Protein AF-A0A8T9QAG8-F1 (afdb_monomer)

Foldseek 3Di:
DDPPPVNVLVVLLVLLVVLVVVLCCQLPPVDPDDPSVVSCVVSVVSVVSSVVSVVVSVVVVVVVVVVVVVVCVVVVPPPPPPPPDPDDDDDDDD

Radius of gyration: 28.61 Å; Cα contacts (8 Å, |Δi|>4): 37; chains: 1; bounding box: 42×33×96 Å

pLDDT: mean 70.95, std 11.38, range [47.56, 89.25]

Solvent-accessible surface area (backbone atoms only — not comparable to full-atom values): 5561 Å² total; per-residue (Å²): 133,87,78,53,74,68,59,54,47,54,52,38,48,52,50,18,52,52,37,37,53,50,35,50,44,50,44,64,63,76,40,65,83,84,52,67,68,62,41,47,59,73,43,40,62,38,47,51,50,14,49,48,30,49,50,51,51,50,49,55,55,48,50,51,51,51,53,49,52,54,48,48,65,71,64,48,76,75,73,77,78,78,85,67,76,83,73,84,80,81,77,86,86,130

Structure (mmCIF, N/CA/C/O backbone):
data_AF-A0A8T9QAG8-F1
#
_entry.id   AF-A0A8T9QAG8-F1
#
loop_
_atom_site.group_PDB
_atom_site.id
_atom_site.type_symbol
_atom_site.label_atom_id
_atom_site.label_alt_id
_atom_site.label_comp_id
_atom_site.label_asym_id
_atom_site.label_entity_id
_atom_site.label_seq_id
_atom_site.pdbx_PDB_ins_code
_atom_site.Cartn_x
_atom_site.Cartn_y
_atom_site.Cartn_z
_atom_site.occupancy
_atom_site.B_iso_or_equiv
_atom_site.auth_seq_id
_atom_site.auth_comp_id
_atom_site.auth_asym_id
_atom_site.auth_atom_id
_atom_site.pdbx_PDB_model_num
ATOM 1 N N . MET A 1 1 ? -22.661 12.334 1.737 1.00 47.56 1 MET A N 1
ATOM 2 C CA . MET A 1 1 ? -22.414 10.877 1.656 1.00 47.56 1 MET A CA 1
ATOM 3 C C . MET A 1 1 ? -21.272 10.539 2.606 1.00 47.56 1 MET A C 1
ATOM 5 O O . MET A 1 1 ? -20.177 11.044 2.402 1.00 47.56 1 MET A O 1
ATOM 9 N N . ARG A 1 2 ? -21.522 9.800 3.695 1.00 57.06 2 ARG A N 1
ATOM 10 C CA . ARG A 1 2 ? -20.451 9.336 4.596 1.00 57.06 2 ARG A CA 1
ATOM 11 C C . ARG A 1 2 ? -19.892 8.058 3.982 1.00 57.06 2 ARG A C 1
ATOM 13 O O . ARG A 1 2 ? -20.609 7.073 3.908 1.00 57.06 2 ARG A O 1
ATOM 20 N N . ILE A 1 3 ? -18.672 8.115 3.461 1.00 64.94 3 ILE A N 1
ATOM 21 C CA . ILE A 1 3 ? -18.001 6.940 2.898 1.00 64.94 3 ILE A CA 1
ATOM 22 C C . ILE A 1 3 ? -17.641 6.021 4.063 1.00 64.94 3 ILE A C 1
ATOM 24 O O . ILE A 1 3 ? -16.966 6.453 5.001 1.00 64.94 3 ILE A O 1
ATOM 28 N N . ASP A 1 4 ? -18.098 4.771 4.012 1.00 75.19 4 ASP A N 1
ATOM 29 C CA . ASP A 1 4 ? -17.764 3.786 5.030 1.00 75.19 4 ASP A CA 1
ATOM 30 C C . ASP A 1 4 ? -16.243 3.563 5.082 1.00 75.19 4 ASP A C 1
ATOM 32 O O . ASP A 1 4 ? -15.602 3.337 4.046 1.00 75.19 4 ASP A O 1
ATOM 36 N N . PRO A 1 5 ? -15.631 3.584 6.278 1.00 69.69 5 PRO A N 1
ATOM 37 C CA . PRO A 1 5 ? -14.185 3.431 6.426 1.00 69.69 5 PRO A CA 1
ATOM 38 C C . PRO A 1 5 ? -13.672 2.066 5.938 1.00 69.69 5 PRO A C 1
ATOM 40 O O . PRO A 1 5 ? -12.488 1.929 5.629 1.00 69.69 5 PRO A O 1
ATOM 43 N N . SER A 1 6 ? -14.545 1.059 5.836 1.00 71.75 6 SER A N 1
ATOM 44 C CA . SER A 1 6 ? -14.250 -0.239 5.220 1.00 71.75 6 SER A CA 1
ATOM 45 C C . SER A 1 6 ? -14.117 -0.142 3.696 1.00 71.75 6 SER A C 1
ATOM 47 O O . SER A 1 6 ? -13.147 -0.654 3.143 1.00 71.75 6 SER A O 1
ATOM 49 N N . MET A 1 7 ? -15.030 0.565 3.021 1.00 77.94 7 MET A N 1
ATOM 50 C CA . MET A 1 7 ? -14.990 0.770 1.568 1.00 77.94 7 MET A CA 1
ATOM 51 C C . MET A 1 7 ? -13.758 1.571 1.145 1.00 77.94 7 MET A C 1
ATOM 53 O O . MET A 1 7 ? -13.076 1.205 0.189 1.00 77.94 7 MET A O 1
ATOM 57 N N . TRP A 1 8 ? -13.410 2.612 1.907 1.00 78.88 8 TRP A N 1
ATOM 58 C CA . TRP A 1 8 ? -12.210 3.415 1.661 1.00 78.88 8 TRP A CA 1
ATOM 59 C C . TRP A 1 8 ? -10.921 2.580 1.686 1.00 78.88 8 TRP A C 1
ATOM 61 O O . TRP A 1 8 ? -10.022 2.784 0.872 1.00 78.88 8 TRP A O 1
ATOM 71 N N . ARG A 1 9 ? -10.836 1.587 2.579 1.00 77.44 9 ARG A N 1
ATOM 72 C CA . ARG A 1 9 ? -9.679 0.681 2.660 1.00 77.44 9 ARG A CA 1
ATOM 73 C C . ARG A 1 9 ? -9.557 -0.234 1.456 1.00 77.44 9 ARG A C 1
ATOM 75 O O . ARG A 1 9 ? -8.443 -0.447 0.989 1.00 77.44 9 ARG A O 1
ATOM 82 N N . THR A 1 10 ? -10.675 -0.759 0.963 1.00 83.12 10 THR A N 1
ATOM 83 C CA . THR A 1 10 ? -10.691 -1.593 -0.244 1.00 83.12 10 THR A CA 1
ATOM 84 C C . THR A 1 10 ? -10.233 -0.787 -1.454 1.00 83.12 10 THR A C 1
ATOM 86 O O . THR A 1 10 ? -9.406 -1.259 -2.228 1.00 83.12 10 THR A O 1
ATOM 89 N N . ILE A 1 11 ? -10.701 0.459 -1.566 1.00 84.75 11 ILE A N 1
ATOM 90 C CA . ILE A 1 11 ? -10.301 1.381 -2.632 1.00 84.75 11 ILE A CA 1
ATOM 91 C C . ILE A 1 11 ? -8.801 1.689 -2.548 1.00 84.75 11 ILE A C 1
ATOM 93 O O . ILE A 1 11 ? -8.102 1.542 -3.544 1.00 84.75 11 ILE A O 1
ATOM 97 N N . LEU A 1 12 ? -8.281 2.032 -1.364 1.00 82.75 12 LEU A N 1
ATOM 98 C CA . LEU A 1 12 ? -6.848 2.272 -1.141 1.00 82.75 12 LEU A CA 1
ATOM 99 C C . LEU A 1 12 ? -5.981 1.058 -1.469 1.00 82.75 12 LEU A C 1
ATOM 101 O O . LEU A 1 12 ? -4.921 1.197 -2.075 1.00 82.75 12 LEU A O 1
ATOM 105 N N . PHE A 1 13 ? -6.424 -0.132 -1.064 1.00 82.50 13 PHE A N 1
ATOM 106 C CA . PHE A 1 13 ? -5.714 -1.368 -1.360 1.00 82.50 13 PHE A CA 1
ATOM 107 C C . PHE A 1 13 ? -5.692 -1.638 -2.868 1.00 82.50 13 PHE A C 1
ATOM 109 O O . PHE A 1 13 ? -4.625 -1.876 -3.430 1.00 82.50 13 PHE A O 1
ATOM 116 N N . SER A 1 14 ? -6.843 -1.525 -3.536 1.00 85.44 14 SER A N 1
ATOM 117 C CA . SER A 1 14 ? -6.951 -1.710 -4.985 1.00 85.44 14 SER A CA 1
ATOM 118 C C . SER A 1 14 ? -6.104 -0.694 -5.753 1.00 85.44 14 SER A C 1
ATOM 120 O O . SER A 1 14 ? -5.384 -1.074 -6.671 1.00 85.44 14 SER A O 1
ATOM 122 N N . LEU A 1 15 ? -6.129 0.583 -5.359 1.00 84.38 15 LEU A N 1
ATOM 123 C CA . LEU A 1 15 ? -5.287 1.631 -5.943 1.00 84.38 15 LEU A CA 1
ATOM 124 C C . LEU A 1 15 ? -3.799 1.337 -5.747 1.00 84.38 15 LEU A C 1
ATOM 126 O O . LEU A 1 15 ? -3.031 1.450 -6.700 1.00 84.38 15 LEU A O 1
ATOM 130 N N . GLY A 1 16 ? -3.388 0.915 -4.549 1.00 83.69 16 GLY A N 1
ATOM 131 C CA . GLY A 1 16 ? -1.998 0.555 -4.260 1.00 83.69 16 GLY A CA 1
ATOM 132 C C . GLY A 1 16 ? -1.492 -0.621 -5.100 1.00 83.69 16 GLY A C 1
ATOM 133 O O . GLY A 1 16 ? -0.358 -0.584 -5.575 1.00 83.69 16 GLY A O 1
ATOM 134 N N . VAL A 1 17 ? -2.335 -1.635 -5.326 1.00 85.69 17 VAL A N 1
ATOM 135 C CA . VAL A 1 17 ? -2.007 -2.791 -6.178 1.00 85.69 17 VAL A CA 1
ATOM 136 C C . VAL A 1 17 ? -1.961 -2.398 -7.654 1.00 85.69 17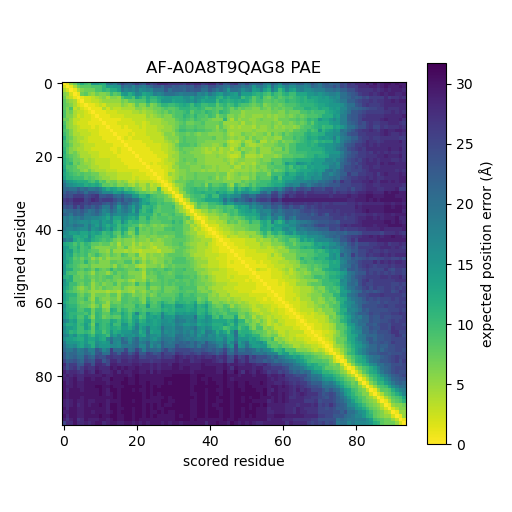 VAL A C 1
ATOM 138 O O . VAL A 1 17 ? -1.001 -2.733 -8.340 1.00 85.69 17 VAL A O 1
ATOM 141 N N . VAL A 1 18 ? -2.950 -1.655 -8.152 1.00 89.25 18 VAL A N 1
ATOM 142 C CA . VAL A 1 18 ? -2.993 -1.240 -9.563 1.00 89.25 18 VAL A CA 1
ATOM 143 C C . VAL A 1 18 ? -1.816 -0.324 -9.901 1.00 89.25 18 VAL A C 1
ATOM 145 O O . VAL A 1 18 ? -1.126 -0.556 -10.890 1.00 89.25 18 VAL A O 1
ATOM 148 N N . THR A 1 19 ? -1.522 0.667 -9.054 1.00 84.12 19 THR A N 1
ATOM 149 C CA . THR A 1 19 ? -0.361 1.557 -9.248 1.00 84.12 19 THR A CA 1
ATOM 150 C C . THR A 1 19 ? 0.968 0.808 -9.173 1.00 84.12 19 THR A C 1
ATOM 152 O O . THR A 1 19 ? 1.879 1.133 -9.931 1.00 84.12 19 THR A O 1
ATOM 155 N N . PHE A 1 20 ? 1.070 -0.235 -8.340 1.00 83.25 20 PHE A N 1
ATOM 156 C CA . PHE A 1 20 ? 2.236 -1.121 -8.323 1.00 83.25 20 PHE A CA 1
ATOM 157 C C . PHE A 1 20 ? 2.409 -1.858 -9.651 1.00 83.25 20 PHE A C 1
ATOM 159 O O . PHE A 1 20 ? 3.483 -1.814 -10.239 1.00 83.25 20 PHE A O 1
ATOM 166 N N . VAL A 1 21 ? 1.349 -2.510 -10.139 1.00 86.19 21 VAL A N 1
ATOM 167 C CA . VAL A 1 21 ? 1.385 -3.285 -11.388 1.00 86.19 21 VAL A CA 1
ATOM 168 C C . VAL A 1 21 ? 1.729 -2.385 -12.574 1.00 86.19 21 VAL A C 1
ATOM 170 O O . VAL A 1 21 ? 2.578 -2.753 -13.381 1.00 86.19 21 VAL A O 1
ATOM 173 N N . ILE A 1 22 ? 1.141 -1.186 -12.646 1.00 84.31 22 ILE A N 1
ATOM 174 C CA . ILE A 1 22 ? 1.467 -0.189 -13.676 1.00 84.31 22 ILE A CA 1
ATOM 175 C C . ILE A 1 22 ? 2.932 0.242 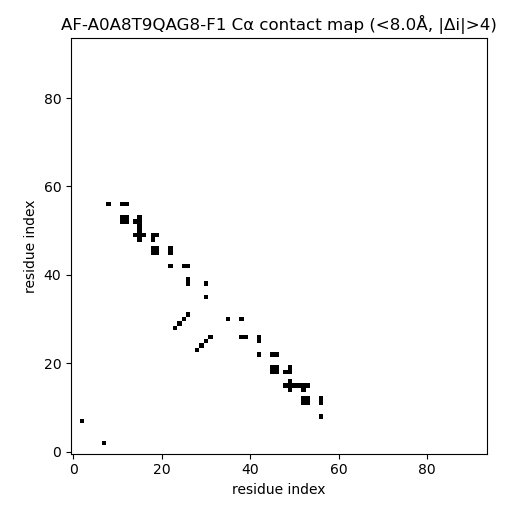-13.560 1.00 84.31 22 ILE A C 1
ATOM 177 O O . ILE A 1 22 ? 3.639 0.255 -14.563 1.00 84.31 22 ILE A O 1
ATOM 181 N N . GLY A 1 23 ? 3.414 0.547 -12.351 1.00 79.19 23 GLY A N 1
ATOM 182 C CA . GLY A 1 23 ? 4.808 0.931 -12.122 1.00 79.19 23 GLY A CA 1
ATOM 183 C C . GLY A 1 23 ? 5.796 -0.157 -12.546 1.00 79.19 23 GLY A C 1
ATOM 184 O O . GLY A 1 23 ? 6.778 0.142 -13.226 1.00 79.19 23 GLY A O 1
ATOM 185 N N . VAL A 1 24 ? 5.511 -1.420 -12.211 1.00 81.00 24 VAL A N 1
ATOM 186 C CA . VAL A 1 24 ? 6.299 -2.596 -12.620 1.00 81.00 24 VAL A CA 1
ATOM 187 C C . VAL A 1 24 ? 6.264 -2.778 -14.135 1.00 81.00 24 VAL A C 1
ATOM 189 O O . VAL A 1 24 ? 7.308 -2.982 -14.745 1.00 81.00 24 VAL A O 1
ATOM 192 N N . TYR A 1 25 ? 5.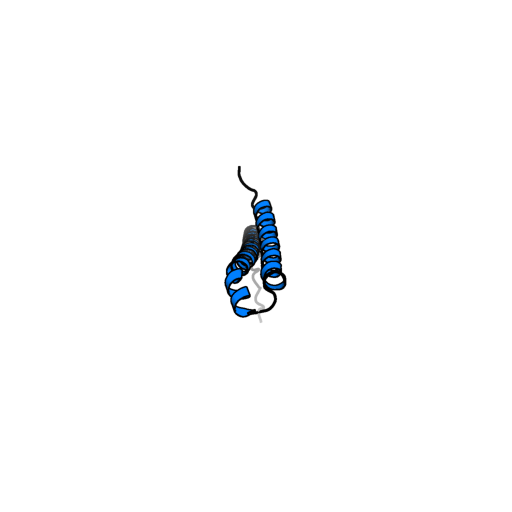096 -2.656 -14.763 1.00 79.88 25 TYR A N 1
ATOM 193 C CA . TYR A 1 25 ? 4.968 -2.764 -16.214 1.00 79.88 25 TYR A CA 1
ATOM 194 C C . TYR A 1 25 ? 5.754 -1.661 -16.938 1.00 79.88 25 TYR A C 1
ATOM 196 O O . TYR A 1 25 ? 6.534 -1.947 -17.843 1.00 79.88 25 TYR A O 1
ATOM 204 N N . GLN A 1 26 ? 5.639 -0.409 -16.492 1.00 74.56 26 GLN A N 1
ATOM 205 C CA . GLN A 1 26 ? 6.385 0.704 -17.080 1.00 74.56 26 GLN A CA 1
ATOM 206 C C . GLN A 1 26 ? 7.897 0.563 -16.888 1.00 74.56 26 GLN A C 1
ATOM 208 O O . GLN A 1 26 ? 8.662 0.912 -17.784 1.00 74.56 26 GLN A O 1
ATOM 213 N N . THR A 1 27 ? 8.359 0.058 -15.742 1.00 72.12 27 THR A N 1
ATOM 214 C CA . THR A 1 27 ? 9.801 -0.130 -15.504 1.00 72.12 27 THR A CA 1
ATOM 215 C C . THR A 1 27 ? 10.377 -1.347 -16.212 1.00 72.12 27 THR A C 1
ATOM 217 O O . THR A 1 27 ? 11.488 -1.252 -16.724 1.00 72.12 27 THR A O 1
ATOM 220 N N . LEU A 1 28 ? 9.649 -2.464 -16.265 1.00 70.56 28 LEU A N 1
ATOM 221 C CA . LEU A 1 28 ? 10.160 -3.720 -16.815 1.00 70.56 28 LEU A CA 1
ATOM 222 C C . LEU A 1 28 ? 9.849 -3.940 -18.288 1.00 70.56 28 LEU A C 1
A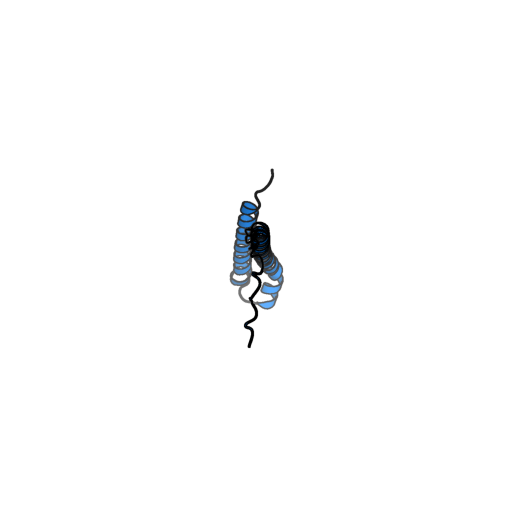TOM 224 O O . LEU A 1 28 ? 10.599 -4.663 -18.924 1.00 70.56 28 LEU A O 1
ATOM 228 N N . VAL A 1 29 ? 8.749 -3.406 -18.820 1.00 70.00 29 VAL A N 1
ATOM 229 C CA . VAL A 1 29 ? 8.308 -3.678 -20.199 1.00 70.00 29 VAL A CA 1
ATOM 230 C C . VAL A 1 29 ? 8.593 -2.477 -21.086 1.00 70.00 29 VAL A C 1
ATOM 232 O O . VAL A 1 29 ? 9.300 -2.608 -22.082 1.00 70.00 29 VAL A O 1
ATOM 235 N N . GLU A 1 30 ? 8.100 -1.305 -20.688 1.00 62.66 30 GLU A N 1
ATOM 236 C CA . GLU A 1 30 ? 8.147 -0.092 -21.513 1.00 62.66 30 GLU A CA 1
ATOM 237 C C . GLU A 1 30 ? 9.536 0.574 -21.530 1.00 62.66 30 GLU A C 1
ATOM 239 O O . GLU A 1 30 ? 9.880 1.256 -22.490 1.00 62.66 30 GLU A O 1
ATOM 244 N N . ASN A 1 31 ? 10.368 0.326 -20.509 1.00 59.69 31 ASN A N 1
ATOM 245 C CA . ASN A 1 31 ? 11.721 0.889 -20.387 1.00 59.69 31 ASN A CA 1
ATOM 246 C C . ASN A 1 31 ? 12.880 -0.131 -20.549 1.00 59.69 31 ASN A C 1
ATOM 248 O O . ASN A 1 31 ? 14.019 0.147 -20.166 1.00 59.69 31 ASN A O 1
ATOM 252 N N . ASN A 1 32 ? 12.645 -1.299 -21.157 1.00 55.12 32 ASN A N 1
ATOM 253 C CA . ASN A 1 32 ? 13.737 -2.200 -21.572 1.00 55.12 32 ASN A CA 1
ATOM 254 C C . ASN A 1 32 ? 14.720 -1.495 -22.537 1.00 55.12 32 ASN A C 1
ATOM 256 O O . ASN A 1 32 ? 14.274 -0.825 -23.466 1.00 55.12 32 ASN A O 1
ATOM 260 N N . PRO A 1 33 ? 16.039 -1.770 -22.537 1.00 55.16 33 PRO A N 1
ATOM 261 C CA . PRO A 1 33 ? 17.001 -1.989 -21.462 1.00 55.16 33 PRO A CA 1
ATOM 262 C C . PRO A 1 33 ? 18.249 -1.095 -21.700 1.00 55.16 33 PRO A C 1
ATOM 264 O O . PRO A 1 33 ? 19.374 -1.586 -21.723 1.00 55.16 33 PRO A O 1
ATOM 267 N N . LYS A 1 34 ? 18.082 0.206 -21.989 1.00 56.47 34 LYS A N 1
ATOM 268 C CA . LYS A 1 34 ? 19.236 1.084 -22.298 1.00 56.47 34 LYS A CA 1
ATOM 269 C C . LYS A 1 34 ? 19.828 1.767 -21.066 1.00 56.47 34 LYS A C 1
ATOM 271 O O . LYS A 1 34 ? 21.043 1.907 -21.002 1.00 56.47 34 LYS A O 1
ATOM 276 N N . VAL A 1 35 ? 19.005 2.132 -20.077 1.00 61.69 35 VAL A N 1
ATOM 277 C CA . VAL A 1 35 ? 19.470 2.681 -18.791 1.00 61.69 35 VAL A CA 1
ATOM 278 C C . VAL A 1 35 ? 18.478 2.307 -17.670 1.00 61.69 35 VAL A C 1
ATOM 280 O O . VAL A 1 35 ? 17.463 2.986 -17.479 1.00 61.69 35 VAL A O 1
ATOM 283 N N . PRO A 1 36 ? 18.714 1.216 -16.918 1.00 61.34 36 PRO A N 1
ATOM 284 C CA . PRO A 1 36 ? 17.783 0.758 -15.882 1.00 61.34 36 PRO A CA 1
ATOM 285 C C . PRO A 1 36 ? 17.649 1.751 -14.718 1.00 61.34 36 PRO A C 1
ATOM 287 O O . PRO A 1 36 ? 16.566 1.888 -14.155 1.00 61.34 36 PRO A O 1
ATOM 290 N N . ALA A 1 37 ? 18.712 2.494 -14.393 1.00 63.16 37 ALA A N 1
ATOM 291 C CA . ALA A 1 37 ? 18.706 3.464 -13.299 1.00 63.16 37 ALA A CA 1
ATOM 292 C C . ALA A 1 37 ? 17.769 4.658 -13.565 1.00 63.16 37 ALA A C 1
ATOM 294 O O . ALA A 1 37 ? 16.963 5.001 -12.705 1.00 63.16 37 ALA A O 1
ATOM 295 N N . GLU A 1 38 ? 17.805 5.243 -14.766 1.00 65.12 38 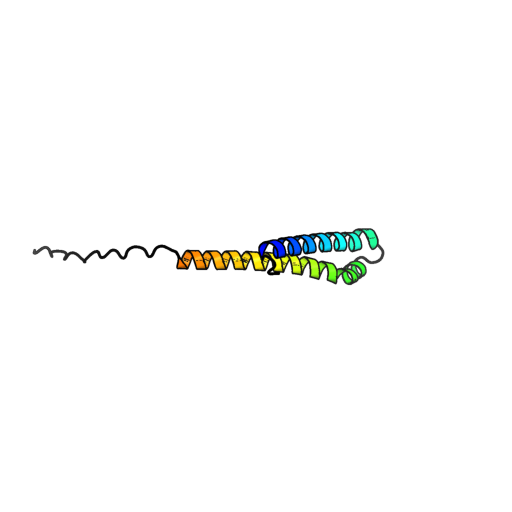GLU A N 1
ATOM 296 C CA . GLU A 1 38 ? 16.968 6.408 -15.101 1.00 65.12 38 GLU A CA 1
ATOM 297 C C . GLU A 1 38 ? 15.484 6.058 -15.222 1.00 65.12 38 GLU A C 1
ATOM 299 O O . GLU A 1 38 ? 14.607 6.824 -14.819 1.00 65.12 38 GLU A O 1
ATOM 304 N N . SER A 1 39 ? 15.204 4.860 -15.728 1.00 61.31 39 SER A N 1
ATOM 305 C CA . SER A 1 39 ? 13.852 4.322 -15.870 1.00 61.31 39 SER A CA 1
ATOM 306 C C . SER A 1 39 ? 13.188 4.111 -14.510 1.00 61.31 39 SER A C 1
ATOM 308 O O . SER A 1 39 ? 12.021 4.454 -14.304 1.00 61.31 39 SER A O 1
ATOM 310 N N . LEU A 1 40 ? 13.965 3.594 -13.552 1.00 65.81 40 LEU A N 1
ATOM 311 C CA . LEU A 1 40 ? 13.545 3.453 -12.165 1.00 65.81 40 LEU A CA 1
ATOM 312 C C . LEU A 1 40 ? 13.332 4.824 -11.513 1.00 65.81 40 LEU A C 1
ATOM 314 O O . LEU A 1 40 ? 12.376 4.999 -10.766 1.00 65.81 40 LEU A O 1
ATOM 318 N N . GLN A 1 41 ? 14.180 5.806 -11.831 1.00 69.56 41 GLN A N 1
ATOM 319 C CA . GLN A 1 41 ? 14.121 7.150 -11.258 1.00 69.56 41 GLN A CA 1
ATOM 320 C C . GLN A 1 41 ? 12.915 7.960 -11.765 1.00 69.56 41 GLN A C 1
ATOM 322 O O . GLN A 1 41 ? 12.251 8.615 -10.965 1.00 69.56 41 GLN A O 1
ATOM 327 N N . ARG A 1 42 ? 12.558 7.865 -13.057 1.00 69.12 42 ARG A N 1
ATOM 328 C CA . ARG A 1 42 ? 11.338 8.501 -13.607 1.00 69.12 42 ARG A CA 1
ATOM 329 C C . ARG A 1 42 ? 10.058 7.900 -13.033 1.00 69.12 42 ARG A C 1
ATOM 331 O O . ARG A 1 42 ? 9.121 8.633 -12.729 1.00 69.12 42 ARG A O 1
ATOM 338 N N . ASN A 1 43 ? 10.026 6.583 -12.844 1.00 74.81 43 ASN A N 1
ATOM 339 C CA . ASN A 1 43 ? 8.837 5.881 -12.357 1.00 74.81 43 ASN A CA 1
ATOM 340 C C . ASN A 1 43 ? 8.820 5.688 -10.832 1.00 74.81 43 ASN A C 1
ATOM 342 O O . ASN A 1 43 ? 7.834 5.192 -10.288 1.00 74.81 43 ASN A O 1
ATOM 346 N N . TYR A 1 44 ? 9.861 6.136 -10.121 1.00 76.81 44 TYR A N 1
ATOM 347 C CA . TYR A 1 44 ? 9.995 6.058 -8.662 1.00 76.81 44 TYR A CA 1
ATOM 348 C C . TYR A 1 44 ? 8.768 6.604 -7.923 1.00 76.81 44 TYR A C 1
ATOM 350 O O . TYR A 1 44 ? 8.355 6.060 -6.900 1.00 76.81 44 TYR A O 1
ATOM 358 N N . TRP A 1 45 ? 8.140 7.650 -8.462 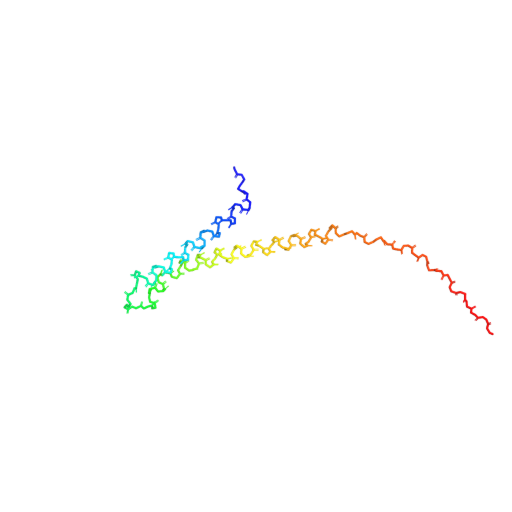1.00 80.25 45 TRP A N 1
ATOM 359 C CA . TRP A 1 45 ? 6.960 8.252 -7.849 1.00 80.25 45 TRP A CA 1
ATOM 360 C C . TRP A 1 45 ? 5.751 7.298 -7.803 1.00 80.25 45 TRP A C 1
ATOM 362 O O . TRP A 1 45 ? 5.026 7.297 -6.810 1.00 80.25 45 TRP A O 1
ATOM 372 N N . LEU A 1 46 ? 5.573 6.417 -8.798 1.00 80.06 46 LEU A N 1
ATOM 373 C CA . LEU A 1 46 ? 4.522 5.389 -8.792 1.00 80.06 46 LEU A CA 1
ATOM 374 C C . LEU A 1 46 ? 4.775 4.358 -7.694 1.00 80.06 46 LEU A C 1
ATOM 376 O O . LEU A 1 46 ? 3.847 3.951 -6.995 1.00 80.06 46 LEU A O 1
ATOM 380 N N . PHE A 1 47 ? 6.041 3.988 -7.491 1.00 80.31 47 PHE A N 1
ATOM 381 C CA . PHE A 1 47 ? 6.430 3.118 -6.387 1.00 80.31 47 PHE A CA 1
ATOM 382 C C . PHE A 1 47 ? 6.210 3.793 -5.034 1.00 80.31 47 PHE A C 1
ATOM 384 O O . PHE A 1 47 ? 5.687 3.149 -4.130 1.00 80.31 47 PHE A O 1
ATOM 391 N N . MET A 1 48 ? 6.515 5.086 -4.896 1.00 86.06 48 MET A N 1
ATOM 392 C CA . MET A 1 48 ? 6.210 5.848 -3.679 1.00 86.06 48 MET A CA 1
ATOM 393 C C . MET A 1 48 ? 4.706 5.934 -3.404 1.00 86.06 48 MET A C 1
ATOM 395 O O . MET A 1 48 ? 4.294 5.783 -2.256 1.00 86.06 48 MET A O 1
ATOM 399 N N . ILE A 1 49 ? 3.873 6.115 -4.433 1.00 83.56 49 ILE A N 1
ATOM 400 C CA . ILE A 1 49 ? 2.409 6.135 -4.293 1.00 83.56 49 ILE A CA 1
ATOM 401 C C . ILE A 1 49 ? 1.888 4.762 -3.869 1.00 83.56 49 ILE A C 1
ATOM 403 O O . ILE A 1 49 ? 1.096 4.666 -2.929 1.00 83.56 49 ILE A O 1
ATOM 407 N N . SER A 1 50 ? 2.355 3.695 -4.516 1.00 76.75 50 SER A N 1
ATOM 408 C CA . SER A 1 50 ? 1.979 2.329 -4.159 1.00 76.75 50 SER A CA 1
ATOM 409 C C . SER A 1 50 ? 2.395 1.989 -2.723 1.00 76.75 50 SER A C 1
ATOM 411 O O . SER A 1 50 ? 1.577 1.534 -1.917 1.00 76.75 50 SER A O 1
ATOM 413 N N . LEU A 1 51 ? 3.645 2.287 -2.365 1.00 82.81 51 LEU A N 1
ATOM 414 C CA . LEU A 1 51 ? 4.193 2.034 -1.037 1.00 82.81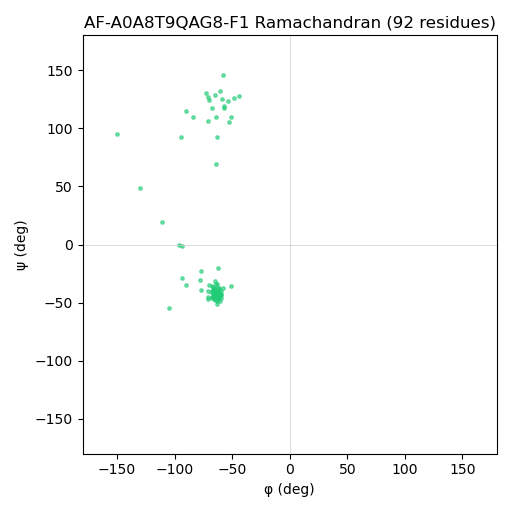 51 LEU A CA 1
ATOM 415 C C . LEU A 1 51 ? 3.480 2.886 0.020 1.00 82.81 51 LEU A C 1
ATOM 417 O O . LEU A 1 51 ? 3.141 2.373 1.084 1.00 82.81 51 LEU A O 1
ATOM 421 N N . GLY A 1 52 ? 3.149 4.137 -0.303 1.00 84.69 52 GLY A N 1
ATOM 422 C CA . GLY A 1 52 ? 2.318 5.015 0.517 1.00 84.69 52 GLY A CA 1
ATOM 423 C C . GLY A 1 52 ? 0.918 4.447 0.755 1.00 84.69 52 GLY A C 1
ATOM 424 O O . GLY A 1 52 ? 0.473 4.391 1.900 1.00 84.69 52 GLY A O 1
ATOM 425 N N . CYS A 1 53 ? 0.249 3.938 -0.283 1.00 81.81 53 CYS A N 1
ATOM 426 C CA . CYS A 1 53 ? -1.066 3.300 -0.156 1.00 81.81 53 CYS A CA 1
ATOM 427 C C . CYS A 1 53 ? -1.011 2.042 0.723 1.00 81.81 53 CYS A C 1
ATOM 429 O O . CYS A 1 53 ? -1.860 1.854 1.598 1.00 81.81 53 CYS A O 1
ATOM 431 N N . ILE A 1 54 ? 0.011 1.200 0.545 1.00 79.12 54 ILE A N 1
ATOM 432 C CA . ILE A 1 54 ? 0.201 -0.022 1.338 1.00 79.12 54 ILE A CA 1
ATOM 433 C C . ILE A 1 54 ? 0.527 0.320 2.797 1.00 79.12 54 ILE A C 1
ATOM 435 O O . ILE A 1 54 ? -0.060 -0.264 3.713 1.00 79.12 54 ILE A O 1
ATOM 439 N N . MET A 1 55 ? 1.433 1.270 3.036 1.00 80.88 55 MET A N 1
ATOM 440 C CA . MET A 1 55 ? 1.783 1.733 4.381 1.00 80.88 55 MET A CA 1
ATOM 441 C C . MET A 1 55 ? 0.579 2.353 5.082 1.00 80.88 55 MET A C 1
ATOM 443 O O . MET A 1 55 ? 0.305 2.017 6.233 1.00 80.88 55 MET A O 1
ATOM 447 N N . TYR A 1 56 ? -0.198 3.176 4.381 1.00 80.06 56 TYR A N 1
ATOM 448 C CA . TYR A 1 56 ? -1.405 3.787 4.926 1.00 80.06 56 TYR A CA 1
ATOM 449 C C . TYR A 1 56 ? -2.485 2.744 5.251 1.00 80.06 56 TYR A C 1
ATOM 451 O O . TYR A 1 56 ? -3.088 2.783 6.325 1.00 80.06 56 TYR A O 1
ATOM 459 N N . TYR A 1 57 ? -2.675 1.737 4.393 1.00 78.56 57 TYR A N 1
ATOM 460 C CA . TYR A 1 57 ? -3.561 0.607 4.682 1.00 78.56 57 TYR A CA 1
ATOM 461 C C . TYR A 1 57 ? -3.111 -0.180 5.925 1.00 78.56 57 TYR A C 1
ATOM 463 O O . TYR A 1 57 ? -3.926 -0.508 6.794 1.00 78.56 57 TYR A O 1
ATOM 471 N N . ARG A 1 58 ? -1.806 -0.455 6.056 1.00 81.31 58 ARG A N 1
ATOM 472 C CA . ARG A 1 58 ? -1.245 -1.125 7.241 1.00 81.31 58 ARG A CA 1
ATOM 473 C C . ARG A 1 58 ? -1.410 -0.286 8.505 1.00 81.31 58 ARG A C 1
ATOM 475 O O . ARG A 1 58 ? -1.769 -0.844 9.540 1.00 81.31 58 ARG A O 1
ATOM 482 N N . TYR A 1 59 ? -1.210 1.024 8.407 1.00 80.31 59 TYR A N 1
ATOM 483 C CA . TYR A 1 59 ? -1.394 1.968 9.504 1.00 80.31 59 TYR A CA 1
ATOM 484 C C . TYR A 1 59 ? -2.848 1.989 9.992 1.00 80.31 59 TYR A C 1
ATOM 486 O O . TYR A 1 59 ? -3.109 1.828 11.183 1.00 80.31 59 TYR A O 1
ATOM 494 N N . LEU A 1 60 ? -3.818 2.072 9.076 1.00 80.31 60 LEU A N 1
ATOM 495 C CA . LEU A 1 60 ? -5.242 1.981 9.415 1.00 80.31 60 LEU A CA 1
ATOM 496 C C . LEU A 1 60 ? -5.589 0.646 10.093 1.00 80.31 60 LEU A C 1
ATOM 498 O O . LEU A 1 60 ? -6.338 0.614 11.069 1.00 80.31 60 LEU A O 1
ATOM 502 N N . LYS A 1 61 ? -5.005 -0.461 9.622 1.00 77.56 61 LYS A N 1
ATOM 503 C CA . LYS A 1 61 ? -5.192 -1.787 10.225 1.00 77.56 61 LYS A CA 1
ATOM 504 C C . LYS A 1 61 ? -4.575 -1.896 11.626 1.00 77.56 61 LYS A C 1
ATOM 506 O O . LYS A 1 61 ? -5.135 -2.594 12.469 1.00 77.56 61 LYS A O 1
ATOM 511 N N . GLN A 1 62 ? -3.440 -1.245 11.885 1.00 80.56 62 GLN A N 1
ATOM 512 C CA . GLN A 1 62 ? -2.829 -1.185 13.220 1.00 80.56 62 GLN A CA 1
ATOM 513 C C . GLN A 1 62 ? -3.687 -0.368 14.187 1.00 80.56 62 GLN A C 1
ATOM 515 O O . GLN A 1 62 ? -3.984 -0.849 15.276 1.00 80.56 62 GLN A O 1
ATOM 520 N N . ARG A 1 63 ? -4.185 0.793 13.754 1.00 78.94 63 ARG A N 1
ATOM 521 C CA . ARG A 1 63 ? -5.065 1.634 14.577 1.00 78.94 63 ARG A CA 1
ATOM 522 C C . ARG A 1 63 ? -6.363 0.946 14.965 1.00 78.94 63 ARG A C 1
ATOM 524 O O . ARG A 1 63 ? -6.817 1.106 16.090 1.00 78.94 63 ARG A O 1
ATOM 531 N N . ASP A 1 64 ? -6.945 0.148 14.076 1.00 78.44 64 ASP A N 1
ATOM 532 C CA . ASP A 1 64 ? -8.122 -0.651 14.429 1.00 78.44 64 ASP A CA 1
ATOM 533 C C . ASP A 1 64 ? -7.818 -1.707 15.485 1.00 78.44 64 ASP A C 1
ATOM 535 O O . ASP A 1 64 ? -8.650 -1.967 16.351 1.00 78.44 64 ASP A O 1
ATOM 539 N N . LYS A 1 65 ? -6.641 -2.336 15.414 1.00 76.94 65 LYS A N 1
ATOM 540 C CA . LYS A 1 65 ? -6.218 -3.307 16.426 1.00 76.94 65 LYS A CA 1
ATOM 541 C C . LYS A 1 65 ? -6.007 -2.631 17.774 1.00 76.94 65 LYS A C 1
ATOM 543 O O . LYS A 1 65 ? -6.469 -3.163 18.774 1.00 76.94 65 LYS A O 1
ATOM 548 N N . GLU A 1 66 ? -5.378 -1.460 17.795 1.00 77.19 66 GLU A N 1
ATOM 549 C CA . GLU A 1 66 ? -5.203 -0.660 19.011 1.00 77.19 66 GLU A CA 1
ATOM 550 C C . GLU A 1 66 ? -6.544 -0.186 19.576 1.00 77.19 66 GLU A C 1
ATOM 552 O O . GLU A 1 66 ? -6.794 -0.336 20.767 1.00 77.19 66 GLU A O 1
ATOM 557 N N . ALA A 1 67 ? -7.447 0.315 18.732 1.00 76.12 67 ALA A N 1
ATOM 558 C CA . ALA A 1 67 ? -8.777 0.744 19.153 1.00 76.12 67 ALA A CA 1
ATOM 559 C C . ALA A 1 67 ? -9.598 -0.419 19.732 1.00 76.12 67 ALA A C 1
ATOM 561 O O . ALA A 1 67 ? -10.271 -0.246 20.746 1.00 76.12 67 ALA A O 1
ATOM 562 N N . ARG A 1 68 ? -9.513 -1.612 19.128 1.00 77.00 68 ARG A N 1
ATOM 563 C CA . ARG A 1 68 ? -10.145 -2.831 19.658 1.00 77.00 68 ARG A CA 1
ATOM 564 C C . ARG A 1 68 ? -9.508 -3.279 20.967 1.00 77.00 68 ARG A C 1
ATOM 566 O O . ARG A 1 68 ? -10.234 -3.574 21.902 1.00 77.00 68 ARG A O 1
ATOM 573 N N . PHE A 1 69 ? -8.182 -3.251 21.067 1.00 76.31 69 PHE A N 1
ATOM 574 C CA . PHE A 1 69 ? -7.467 -3.595 22.295 1.00 76.31 69 PHE A CA 1
ATOM 575 C C . PHE A 1 69 ? -7.812 -2.647 23.454 1.00 76.31 69 PHE A C 1
ATOM 577 O O . PHE A 1 69 ? -8.071 -3.091 24.569 1.00 76.31 69 PHE A O 1
ATOM 584 N N . LEU A 1 70 ? -7.891 -1.339 23.190 1.00 74.94 70 LEU A N 1
ATOM 585 C CA . LEU A 1 70 ? -8.325 -0.342 24.171 1.00 74.94 70 LEU A CA 1
ATOM 586 C C . LEU A 1 70 ? -9.806 -0.503 24.543 1.00 74.94 70 LEU A C 1
ATOM 588 O O . LEU A 1 70 ? -10.170 -0.309 25.703 1.00 74.94 70 LEU A O 1
ATOM 592 N N . ALA A 1 71 ? -10.663 -0.873 23.587 1.00 73.38 71 ALA A N 1
ATOM 593 C CA . ALA A 1 71 ? -12.064 -1.180 23.857 1.00 73.38 71 ALA A CA 1
ATOM 594 C C . ALA A 1 71 ? -12.218 -2.451 24.711 1.00 73.38 71 ALA A C 1
ATOM 596 O O . ALA A 1 71 ? -13.013 -2.44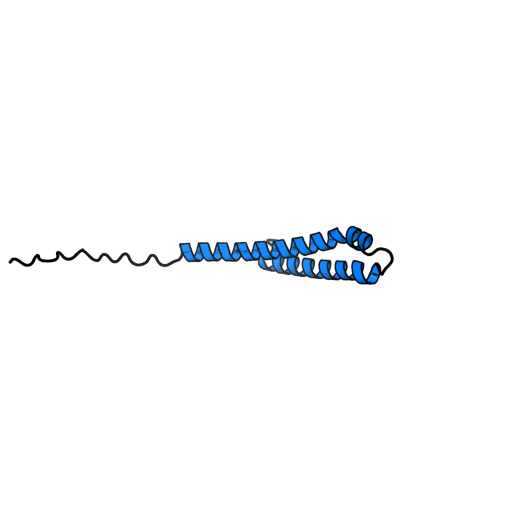6 25.648 1.00 73.38 71 ALA A O 1
ATOM 597 N N . ASP A 1 72 ? -11.426 -3.493 24.452 1.00 73.12 72 ASP A N 1
ATOM 598 C CA . ASP A 1 72 ? -11.394 -4.722 25.252 1.00 73.12 72 ASP A CA 1
ATOM 599 C C . ASP A 1 72 ? -10.849 -4.469 26.662 1.00 73.12 72 ASP A C 1
ATOM 601 O O . ASP A 1 72 ? -11.412 -4.971 27.627 1.00 73.12 72 ASP A O 1
ATOM 605 N N . LEU A 1 73 ? -9.826 -3.623 26.827 1.00 70.56 73 LEU A N 1
ATOM 606 C CA . LEU A 1 73 ? -9.341 -3.193 28.148 1.00 70.56 73 LEU A CA 1
ATOM 607 C C . LEU A 1 73 ? -10.400 -2.418 28.940 1.00 70.56 73 LEU A C 1
ATOM 609 O O . LEU A 1 73 ? -10.494 -2.558 30.158 1.00 70.56 73 LEU A O 1
ATOM 613 N N . LYS A 1 74 ? -11.199 -1.594 28.258 1.00 62.91 74 LYS A N 1
ATOM 614 C CA . LYS A 1 74 ? -12.249 -0.785 28.888 1.00 62.91 74 LYS A CA 1
ATOM 615 C C . LYS A 1 74 ? -13.500 -1.605 29.228 1.00 62.91 74 LYS A C 1
ATOM 617 O O . LYS A 1 74 ? -14.178 -1.285 30.202 1.00 62.91 74 LYS A O 1
ATOM 622 N N . ASN A 1 75 ? -13.786 -2.647 28.448 1.00 61.53 75 ASN A N 1
ATOM 623 C CA . ASN A 1 75 ? -14.900 -3.576 28.657 1.00 61.53 75 ASN A CA 1
ATOM 624 C C . ASN A 1 75 ? -14.495 -4.854 29.401 1.00 61.53 75 ASN A C 1
ATOM 626 O O . ASN A 1 75 ? -15.353 -5.701 29.657 1.00 61.53 75 ASN A O 1
ATOM 630 N N . ALA A 1 76 ? -13.217 -4.999 29.765 1.00 59.00 76 ALA A N 1
ATOM 631 C CA . ALA A 1 76 ? -12.753 -6.095 30.595 1.00 59.00 76 ALA A CA 1
ATOM 632 C C . ALA A 1 76 ? -13.604 -6.114 31.873 1.00 59.00 76 ALA A C 1
ATOM 634 O O . ALA A 1 76 ? -13.691 -5.088 32.562 1.00 59.00 76 ALA A O 1
ATOM 635 N N . PRO A 1 77 ? -14.273 -7.238 32.194 1.00 60.16 77 PRO A N 1
ATOM 636 C CA . PRO A 1 77 ? -15.084 -7.313 33.393 1.00 60.16 77 PRO A CA 1
ATOM 637 C C . PRO A 1 77 ? -14.176 -6.982 34.572 1.00 60.16 77 PRO A C 1
ATOM 639 O O . PRO A 1 77 ? -13.167 -7.657 34.788 1.00 60.16 77 PRO A O 1
ATOM 642 N N . LYS A 1 78 ? -14.505 -5.912 35.313 1.00 59.84 78 LYS A N 1
ATOM 643 C CA . LYS A 1 78 ? -13.857 -5.618 36.593 1.00 59.84 78 LYS A CA 1
ATOM 644 C C . LYS A 1 78 ? -13.932 -6.907 37.394 1.00 59.84 78 LYS A C 1
ATOM 646 O O . LYS A 1 78 ? -15.031 -7.322 37.763 1.00 59.84 78 LYS A O 1
ATOM 651 N N . ALA A 1 79 ? -12.785 -7.557 37.597 1.00 59.09 79 ALA A N 1
ATOM 652 C CA . ALA A 1 79 ? -12.711 -8.750 38.420 1.00 59.09 79 ALA A CA 1
ATOM 653 C C . ALA A 1 79 ? -13.453 -8.426 39.723 1.00 59.09 79 ALA A C 1
ATOM 655 O O . ALA A 1 79 ? -13.168 -7.376 40.312 1.00 59.09 79 ALA A O 1
ATOM 656 N N . PRO A 1 80 ? -14.447 -9.232 40.139 1.00 51.25 80 PRO A N 1
ATOM 657 C CA . PRO A 1 80 ? -15.180 -8.935 41.352 1.00 51.25 80 PRO A CA 1
ATOM 658 C C . PRO A 1 80 ? -14.147 -8.854 42.466 1.00 51.25 80 PRO A C 1
ATOM 660 O O . PRO A 1 80 ? -13.416 -9.817 42.718 1.00 51.25 80 PRO A O 1
ATOM 663 N N . ALA A 1 81 ? -14.037 -7.669 43.069 1.00 54.56 81 ALA A N 1
ATOM 664 C CA . ALA A 1 81 ? -13.201 -7.445 44.227 1.00 54.56 81 ALA A CA 1
ATOM 665 C C . ALA A 1 81 ? -13.613 -8.501 45.249 1.00 54.56 81 ALA A C 1
ATOM 667 O O . ALA A 1 81 ? -14.709 -8.433 45.808 1.00 54.56 81 ALA A O 1
ATOM 668 N N . LYS A 1 82 ? -12.774 -9.525 45.439 1.00 54.31 82 LYS A N 1
ATOM 669 C CA . LYS A 1 82 ? -12.975 -10.500 46.501 1.00 54.31 82 LYS A CA 1
ATOM 670 C C . LYS A 1 82 ? -12.854 -9.721 47.806 1.00 54.31 82 LYS A C 1
ATOM 672 O O . LYS A 1 82 ? -11.760 -9.541 48.331 1.00 54.31 82 LYS A O 1
ATOM 677 N N . GLN A 1 83 ? -13.994 -9.256 48.314 1.00 52.62 83 GLN A N 1
ATOM 678 C CA . GLN A 1 83 ? -14.210 -8.865 49.700 1.00 52.62 83 GLN A CA 1
ATOM 679 C C . GLN A 1 83 ? -14.047 -10.120 50.568 1.00 52.62 83 GLN A C 1
ATOM 681 O O . GLN A 1 83 ? -14.999 -10.683 51.098 1.00 52.62 83 GLN A O 1
ATOM 686 N N . GLY A 1 84 ? -12.818 -10.614 50.668 1.00 48.25 84 GLY A N 1
ATOM 687 C CA . GLY A 1 84 ? -12.426 -11.631 51.623 1.00 48.25 84 GLY A CA 1
ATOM 688 C C . GLY A 1 84 ? -11.862 -10.922 52.838 1.00 48.25 84 GLY A C 1
ATOM 689 O O . GLY A 1 84 ? -10.680 -10.596 52.859 1.00 48.25 84 GLY A O 1
ATOM 690 N N . LYS A 1 85 ? -12.713 -10.652 53.833 1.00 51.50 85 LYS A N 1
ATOM 691 C CA . LYS A 1 85 ? -12.299 -10.191 55.167 1.00 51.50 85 LYS A CA 1
ATOM 692 C C . LYS A 1 85 ? -11.089 -11.024 55.633 1.00 51.50 85 LYS A C 1
ATOM 694 O O . LYS A 1 85 ? -11.197 -12.255 55.616 1.00 51.50 85 LYS A O 1
ATOM 699 N N . PRO A 1 86 ? -9.963 -10.423 56.063 1.00 50.62 86 PRO A N 1
ATOM 700 C CA . PRO A 1 86 ? -8.875 -11.197 56.642 1.00 50.62 86 PRO A CA 1
ATOM 701 C C . PRO A 1 86 ? -9.380 -11.839 57.939 1.00 50.62 86 PRO A C 1
ATOM 703 O O . PRO A 1 86 ? -9.680 -11.167 58.924 1.00 50.62 86 PRO A O 1
ATOM 706 N N . LYS A 1 87 ? -9.548 -13.163 57.913 1.00 56.53 87 LYS A N 1
ATOM 707 C CA . LYS A 1 87 ? -9.936 -13.969 59.075 1.00 56.53 87 LYS A CA 1
ATOM 708 C C . LYS A 1 87 ? -8.795 -13.888 60.103 1.00 56.53 87 LYS A C 1
ATOM 710 O O . LYS A 1 87 ? -7.649 -14.139 59.722 1.00 56.53 87 LYS A O 1
ATOM 715 N N . PRO A 1 88 ? -9.051 -13.550 61.380 1.00 55.41 88 PRO A N 1
ATOM 716 C CA . PRO A 1 88 ? -7.985 -13.407 62.361 1.00 55.41 88 PRO A CA 1
ATOM 717 C C . PRO A 1 88 ? -7.369 -14.783 62.626 1.00 55.41 88 PRO A C 1
ATOM 719 O O . PRO A 1 88 ? -8.041 -15.716 63.073 1.00 55.41 88 PRO A O 1
ATOM 722 N N . ARG A 1 89 ? -6.080 -14.923 62.310 1.00 58.25 89 ARG A N 1
ATOM 723 C CA . ARG A 1 89 ? -5.296 -16.127 62.587 1.00 58.25 89 ARG A CA 1
ATOM 724 C C . ARG A 1 89 ? -5.080 -16.200 64.102 1.00 58.25 89 ARG A C 1
ATOM 726 O O . ARG A 1 89 ? -4.326 -15.405 64.654 1.00 58.25 89 ARG A O 1
ATOM 733 N N . LYS A 1 90 ? -5.779 -17.116 64.784 1.00 57.81 90 LYS A N 1
ATOM 734 C CA . LYS A 1 90 ? -5.565 -17.391 66.214 1.00 57.81 90 LYS A CA 1
ATOM 735 C C . LYS A 1 90 ? -4.107 -17.815 66.432 1.00 57.81 90 LYS A C 1
ATOM 737 O O . LYS A 1 90 ? -3.620 -18.734 65.776 1.00 57.81 90 LYS A O 1
ATOM 742 N N . LYS A 1 91 ? -3.428 -17.110 67.336 1.00 53.81 91 LYS A N 1
ATOM 743 C CA . LYS A 1 91 ? -2.057 -17.368 67.790 1.00 53.81 91 LYS A CA 1
ATOM 744 C C . LYS A 1 91 ? -2.053 -18.647 68.649 1.00 53.81 91 LYS A C 1
ATOM 746 O O . LYS A 1 91 ? -2.863 -18.705 69.576 1.00 53.81 91 LYS A O 1
ATOM 751 N N . PRO A 1 92 ? -1.213 -19.661 68.379 1.00 57.81 92 PRO A N 1
ATOM 752 C CA . PRO A 1 92 ? -1.045 -20.772 69.307 1.00 57.81 92 PRO A CA 1
ATOM 753 C C . PRO A 1 92 ? -0.240 -20.287 70.520 1.00 57.81 92 PRO A C 1
ATOM 755 O O . PRO A 1 92 ? 0.777 -19.608 70.378 1.00 57.81 92 PRO A O 1
ATOM 758 N N . ARG A 1 93 ? -0.764 -20.581 71.709 1.00 56.88 93 ARG A N 1
ATOM 759 C CA . ARG A 1 93 ? -0.150 -20.332 73.013 1.00 56.88 93 ARG A CA 1
ATOM 760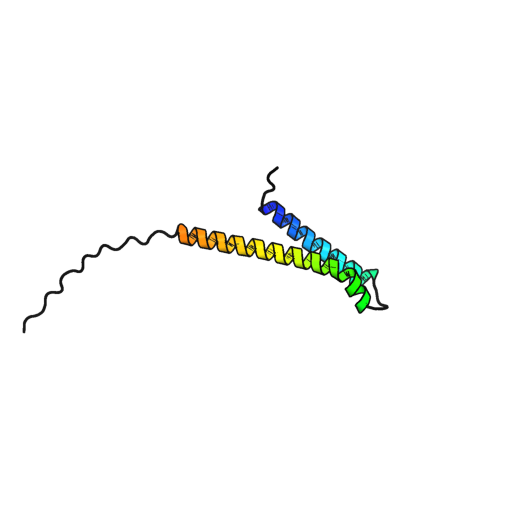 C C . ARG A 1 93 ? 0.672 -21.574 73.360 1.00 56.88 93 ARG A C 1
ATOM 762 O O . ARG A 1 93 ? 0.077 -22.638 73.501 1.00 56.88 93 ARG A O 1
ATOM 769 N N . ASN A 1 94 ? 1.990 -21.410 73.446 1.00 54.16 94 ASN A N 1
ATOM 770 C CA . ASN A 1 94 ? 2.888 -22.284 74.201 1.00 54.16 94 ASN A CA 1
ATOM 771 C C . ASN A 1 94 ? 3.320 -21.511 75.443 1.00 54.16 94 ASN A C 1
ATOM 773 O O . ASN A 1 94 ? 3.572 -20.293 75.281 1.00 54.16 94 ASN A O 1
#

Organism: NCBI:txid2932248

Mean predicted aligned error: 15.09 Å

Sequence (94 aa):
MRIDPSMWRTILFSLGVVTFVIGVYQTLVENNPKVPAESLQRNYWLFMISLGCIMYYRYLKQRDKEARFLADLKNAPKAPAKQGKPKPRKKPRN

Nearest PDB structures (foldseek):
  7s5c-assembly1_E  TM=5.636E-01  e=3.435E+00  Myxococcus xanthus

Secondary structure (DSSP, 8-state):
----HHHHHHHHHHHHHHHHHHHHHIIIIIT-SS-HHHHHHHHHHHHHHHHHHHHHHHHHHHHHHHHHHHHHHHHS-------------PPP--